Protein 7QWD (pdb70)

Structure (mmCIF, N/CA/C/O backbone):
data_7QWD
#
_entry.id   7QWD
#
_cell.length_a   34.108
_cell.length_b   48.994
_cell.length_c   89.376
_cell.angle_alpha   90.000
_cell.angle_beta   90.000
_cell.angle_gamma   90.000
#
_symmetry.space_group_name_H-M   'P 21 21 21'
#
loop_
_entity.id
_entity.type
_entity.pdbx_description
1 polymer CC-Type2-(Ug)4
2 non-polymer 'PHOSPHATE ION'
3 water water
#
loop_
_atom_site.group_PDB
_atom_site.id
_atom_site.type_symbol
_atom_site.label_atom_id
_atom_site.label_alt_id
_atom_site.label_comp_id
_atom_site.label_asym_id
_atom_site.label_entity_id
_atom_site.label_seq_id
_atom_site.pdbx_PDB_ins_code
_atom_site.Cartn_x
_atom_site.Cartn_y
_atom_site.Cartn_z
_atom_site.occupancy
_atom_site.B_iso_or_equiv
_atom_site.auth_seq_id
_atom_site.auth_comp_id
_atom_site.auth_asym_id
_atom_site.auth_atom_id
_atom_site.pdbx_PDB_model_num
ATOM 1 N N . GLY A 1 2 ? 27.242 -7.082 35.429 1.00 44.93 1 GLY A N 1
ATOM 2 C CA . GLY A 1 2 ? 27.576 -8.378 36.089 1.00 45.48 1 GLY A CA 1
ATOM 3 C C . GLY A 1 2 ? 27.539 -8.280 37.601 1.00 42.59 1 GLY A C 1
ATOM 4 O O . GLY A 1 2 ? 26.483 -7.922 38.145 1.00 41.41 1 GLY A O 1
ATOM 5 N N . GLU A 1 3 ? 28.643 -8.658 38.252 1.00 42.62 2 GLU A N 1
ATOM 6 C CA . GLU A 1 3 ? 28.749 -8.776 39.734 1.00 41.05 2 GLU A CA 1
ATOM 7 C C . GLU A 1 3 ? 28.455 -7.425 40.398 1.00 36.40 2 GLU A C 1
ATOM 8 O O . GLU A 1 3 ? 27.841 -7.388 41.481 1.00 35.58 2 GLU A O 1
ATOM 14 N N . ILE A 1 4 ? 28.929 -6.324 39.825 1.00 36.05 3 ILE A N 1
ATOM 15 C CA . ILE A 1 4 ? 28.766 -4.976 40.451 1.00 33.17 3 ILE A CA 1
ATOM 16 C C . ILE A 1 4 ? 27.288 -4.571 40.325 1.00 30.33 3 ILE A C 1
ATOM 17 O O . ILE A 1 4 ? 26.724 -4.163 41.322 1.00 26.28 3 ILE A O 1
ATOM 22 N N . ALA A 1 5 ? 26.671 -4.762 39.170 1.00 34.89 4 ALA A N 1
ATOM 23 C CA . ALA A 1 5 ? 25.227 -4.502 38.977 1.00 34.09 4 ALA A CA 1
ATOM 24 C C . ALA A 1 5 ? 24.428 -5.300 40.011 1.00 33.23 4 ALA A C 1
ATOM 25 O O . ALA A 1 5 ? 23.489 -4.760 40.579 1.00 32.06 4 ALA A O 1
ATOM 27 N N . GLN A 1 6 ? 24.782 -6.559 40.249 1.00 35.13 5 GLN A N 1
ATOM 28 C CA . GLN A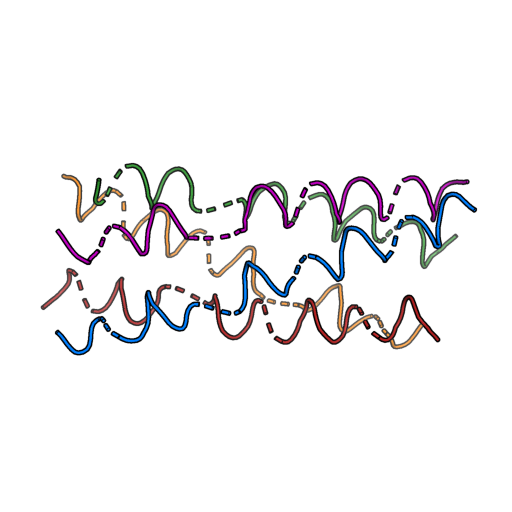 1 6 ? 24.040 -7.417 41.214 1.00 34.45 5 GLN A CA 1
ATOM 29 C C . GLN A 1 6 ? 24.223 -6.852 42.619 1.00 29.52 5 GLN A C 1
ATOM 30 O O . GLN A 1 6 ? 23.242 -6.723 43.348 1.00 27.52 5 GLN A O 1
ATOM 42 N N . LEU A 1 8 ? 24.850 -3.831 43.505 1.00 21.84 7 LEU A N 1
ATOM 43 C CA . LEU A 1 8 ? 24.131 -2.567 43.606 1.00 22.00 7 LEU A CA 1
ATOM 44 C C . LEU A 1 8 ? 22.616 -2.796 43.702 1.00 21.81 7 LEU A C 1
ATOM 45 O O . LEU A 1 8 ? 21.933 -2.026 44.406 1.00 21.58 7 LEU A O 1
ATOM 50 N N . LYS A 1 9 ? 22.090 -3.807 43.030 1.00 24.59 8 LYS A N 1
ATOM 51 C CA . LYS A 1 9 ? 20.647 -4.168 43.147 1.00 25.58 8 LYS A CA 1
ATOM 52 C C . LYS A 1 9 ? 20.352 -4.602 44.572 1.00 24.20 8 LYS A C 1
ATOM 53 O O . LYS A 1 9 ? 19.308 -4.177 45.112 1.00 25.38 8 LYS A O 1
ATOM 59 N N . GLU A 1 10 ? 21.226 -5.394 45.176 1.00 22.86 9 GLU A N 1
ATOM 60 C CA . GLU A 1 10 ? 21.005 -5.841 46.578 1.00 22.98 9 GLU A CA 1
ATOM 61 C C . GLU A 1 10 ? 21.114 -4.656 47.520 1.00 20.45 9 GLU A C 1
ATOM 62 O O . GLU A 1 10 ? 20.388 -4.633 48.521 1.00 21.18 9 GLU A O 1
ATOM 68 N N . ILE A 1 11 ? 22.027 -3.715 47.250 1.00 18.83 10 ILE A N 1
ATOM 69 C CA . ILE A 1 11 ? 22.182 -2.523 48.112 1.00 17.80 10 ILE A CA 1
ATOM 70 C C . ILE A 1 11 ? 20.869 -1.728 48.049 1.00 16.32 10 ILE A C 1
ATOM 71 O O . ILE A 1 11 ? 20.375 -1.281 49.090 1.00 17.55 10 ILE A O 1
ATOM 76 N N . ALA A 1 12 ? 20.353 -1.506 46.847 1.00 17.41 11 ALA A N 1
ATOM 77 C CA . ALA A 1 12 ? 19.089 -0.764 46.674 1.00 19.75 11 ALA A CA 1
ATOM 78 C C . ALA A 1 12 ? 17.962 -1.471 47.451 1.00 19.65 11 ALA A C 1
ATOM 79 O O . ALA A 1 12 ? 17.164 -0.784 48.125 1.00 18.50 11 ALA A O 1
ATOM 81 N N . LYS A 1 13 ? 17.879 -2.791 47.377 1.00 21.46 12 LYS A N 1
ATOM 82 C CA . LYS A 1 13 ? 16.825 -3.556 48.125 1.00 22.04 12 LYS A CA 1
ATOM 83 C C . LYS A 1 13 ? 16.976 -3.295 49.618 1.00 19.43 12 LYS A C 1
ATOM 84 O O . LYS A 1 13 ? 15.992 -3.008 50.294 1.00 18.24 12 LYS A O 1
ATOM 96 N N . LEU A 1 15 ? 18.376 -0.887 51.226 1.00 15.89 14 LEU A N 1
ATOM 97 C CA . LEU A 1 15 ? 18.106 0.478 51.641 1.00 15.22 14 LEU A CA 1
ATOM 98 C C . LEU A 1 15 ? 16.588 0.727 51.651 1.00 16.26 14 LEU A C 1
ATOM 99 O O . LEU A 1 15 ? 16.108 1.487 52.491 1.00 16.61 14 LEU A O 1
ATOM 104 N N . LYS A 1 16 ? 15.836 0.108 50.736 1.00 17.13 15 LYS A N 1
ATOM 105 C CA . LYS A 1 16 ? 14.347 0.228 50.740 1.00 18.20 15 LYS A CA 1
ATOM 106 C C . LYS A 1 16 ? 13.780 -0.360 52.044 1.00 17.84 15 LYS A C 1
ATOM 107 O O . LYS A 1 16 ? 12.901 0.267 52.632 1.00 18.41 15 LYS A O 1
ATOM 113 N N . GLU A 1 17 ? 14.330 -1.486 52.503 1.00 17.40 16 GLU A N 1
ATOM 114 C CA . GLU A 1 17 ? 13.848 -2.120 53.750 1.00 17.69 16 GLU A CA 1
ATOM 115 C C . GLU A 1 17 ? 14.254 -1.250 54.932 1.00 16.27 16 GLU A C 1
ATOM 116 O O . GLU A 1 17 ? 13.478 -1.150 55.887 1.00 16.35 16 GLU A O 1
ATOM 122 N N . ILE A 1 18 ? 15.437 -0.662 54.884 1.00 14.70 17 ILE A N 1
ATOM 123 C CA . ILE A 1 18 ? 15.918 0.253 55.954 1.00 15.15 17 ILE A CA 1
ATOM 124 C C . ILE A 1 18 ? 14.945 1.437 56.073 1.00 14.74 17 ILE A C 1
ATOM 125 O O . ILE A 1 18 ? 14.566 1.801 57.181 1.00 15.30 17 ILE A O 1
ATOM 130 N N . ALA A 1 19 ? 14.597 2.061 54.958 1.00 15.64 18 ALA A N 1
ATOM 131 C CA . ALA A 1 19 ? 13.688 3.221 54.942 1.00 15.55 18 ALA A CA 1
ATOM 132 C C . ALA A 1 19 ? 12.331 2.798 55.561 1.00 15.99 18 ALA A C 1
ATOM 133 O O . ALA A 1 19 ? 11.782 3.552 56.438 1.00 18.55 18 ALA A O 1
ATOM 153 N N . LEU A 1 22 ? 12.656 2.295 59.391 1.00 15.96 21 LEU A N 1
ATOM 154 C CA . LEU A 1 22 ? 12.863 3.552 60.099 1.00 16.40 21 LEU A CA 1
ATOM 155 C C . LEU A 1 22 ? 11.539 4.299 60.266 1.00 16.54 21 LEU A C 1
ATOM 156 O O . LEU A 1 22 ? 11.365 4.935 61.332 1.00 17.34 21 LEU A O 1
ATOM 161 N N . LYS A 1 23 ? 10.664 4.252 59.256 1.00 17.95 22 LYS A N 1
ATOM 162 C CA . LYS A 1 23 ? 9.341 4.904 59.408 1.00 18.27 22 LYS A CA 1
ATOM 163 C C . LYS A 1 23 ? 8.544 4.285 60.570 1.00 17.53 22 LYS A C 1
ATOM 164 O O . LYS A 1 23 ? 7.892 5.009 61.342 1.00 19.32 22 LYS A O 1
ATOM 170 N N . GLU A 1 24 ? 8.619 2.988 60.729 1.00 18.38 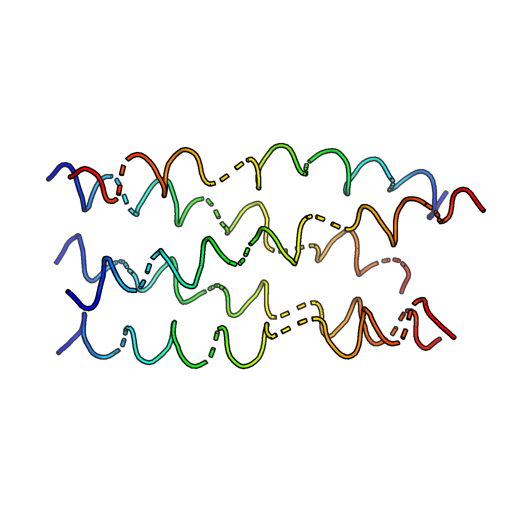23 GLU A N 1
ATOM 171 C CA . GLU A 1 24 ? 7.871 2.274 61.777 1.00 19.66 23 GLU A CA 1
ATOM 172 C C . GLU A 1 24 ? 8.519 2.601 63.119 1.00 19.65 23 GLU A C 1
ATOM 173 O O . GLU A 1 24 ? 7.789 2.741 64.074 1.00 20.88 23 GLU A O 1
ATOM 178 N N . ILE A 1 25 ? 9.846 2.711 63.190 1.00 17.68 24 ILE A N 1
ATOM 179 C CA . ILE A 1 25 ? 10.562 3.117 64.432 1.00 19.82 24 ILE A CA 1
ATOM 180 C C . ILE A 1 25 ? 10.089 4.518 64.814 1.00 19.56 24 ILE A C 1
ATOM 181 O O . ILE A 1 25 ? 9.741 4.740 65.994 1.00 21.01 24 ILE A O 1
ATOM 186 N N . ALA A 1 26 ? 10.057 5.444 63.850 1.00 20.39 25 ALA A N 1
ATOM 187 C CA . ALA A 1 26 ? 9.617 6.834 64.118 1.00 22.29 25 ALA A CA 1
ATOM 188 C C . ALA A 1 26 ? 8.199 6.816 64.711 1.00 22.79 25 ALA A C 1
ATOM 189 O O . ALA A 1 26 ? 7.935 7.512 65.722 1.00 25.90 25 ALA A O 1
ATOM 191 N N . GLN A 1 27 ? 7.310 6.029 64.123 1.00 22.08 26 GLN A N 1
ATOM 192 C CA . GLN A 1 27 ? 5.893 5.983 64.565 1.00 24.18 26 GLN A CA 1
ATOM 193 C C . GLN A 1 27 ? 5.778 5.381 65.954 1.00 24.18 26 GLN A C 1
ATOM 194 O O . GLN A 1 27 ? 5.077 5.952 66.796 1.00 26.94 26 GLN A O 1
ATOM 206 N N . LEU A 1 29 ? 7.861 5.474 68.309 1.00 25.43 28 LEU A N 1
ATOM 207 C CA . LEU A 1 29 ? 8.355 6.385 69.330 1.00 29.30 28 LEU A CA 1
ATOM 208 C C . LEU A 1 29 ? 7.327 7.488 69.611 1.00 31.14 28 LEU A C 1
ATOM 209 O O . LEU A 1 29 ? 7.266 7.927 70.712 1.00 34.84 28 LEU A O 1
ATOM 214 N N . LYS A 1 30 ? 6.499 7.859 68.636 1.00 32.41 29 LYS A N 1
ATOM 215 C CA . LYS A 1 30 ? 5.364 8.815 68.815 1.00 34.85 29 LYS A CA 1
ATOM 216 C C . LYS A 1 30 ? 4.222 8.188 69.623 1.00 39.98 29 LYS A C 1
ATOM 217 O O . LYS A 1 30 ? 3.433 8.962 70.201 1.00 46.55 29 LYS A O 1
ATOM 223 N N . GLY A 1 31 ? 4.126 6.862 69.660 1.00 41.18 30 GLY A N 1
ATOM 224 C CA . GLY A 1 31 ? 3.100 6.099 70.408 1.00 41.86 30 GLY A CA 1
ATOM 225 C C . GLY A 1 31 ? 3.423 4.609 70.414 1.00 40.90 30 GLY A C 1
ATOM 229 N N . GLY B 1 2 ? 18.691 -2.948 83.841 1.00 38.00 1 GLY B N 1
ATOM 230 C CA . GLY B 1 2 ? 19.949 -3.464 83.217 1.00 36.57 1 GLY B CA 1
ATOM 231 C C . GLY B 1 2 ? 19.881 -3.369 81.723 1.00 34.87 1 GLY B C 1
ATOM 232 O O . GLY B 1 2 ? 20.912 -2.954 81.103 1.00 32.66 1 GLY B O 1
ATOM 233 N N . GLU B 1 3 ? 18.696 -3.622 81.156 1.00 33.41 2 GLU B N 1
ATOM 234 C CA . GLU B 1 3 ? 18.442 -3.454 79.691 1.00 32.11 2 GLU B CA 1
ATOM 235 C C . GLU B 1 3 ? 18.700 -2.001 79.272 1.00 29.72 2 GLU B C 1
ATOM 236 O O . GLU B 1 3 ? 19.192 -1.808 78.170 1.00 29.85 2 GLU B O 1
ATOM 239 N N . ILE B 1 4 ? 18.339 -1.014 80.102 1.00 29.08 3 ILE B N 1
ATOM 240 C CA . ILE B 1 4 ? 18.497 0.425 79.741 1.00 28.04 3 ILE B CA 1
ATOM 241 C C . ILE B 1 4 ? 19.994 0.756 79.692 1.00 25.75 3 ILE B C 1
ATOM 242 O O . ILE B 1 4 ? 20.442 1.342 78.683 1.00 25.03 3 ILE B O 1
ATOM 247 N N . ALA B 1 5 ? 20.756 0.332 80.708 1.00 28.02 4 ALA B N 1
ATOM 248 C CA . ALA B 1 5 ? 22.212 0.553 80.762 1.00 27.48 4 ALA B CA 1
ATOM 249 C C . ALA B 1 5 ? 22.821 -0.017 79.484 1.00 26.09 4 ALA B C 1
ATOM 250 O O . ALA B 1 5 ? 23.682 0.686 78.853 1.00 27.82 4 ALA B O 1
ATOM 252 N N . GLN B 1 6 ? 22.414 -1.240 79.112 1.00 28.47 5 GLN B N 1
ATOM 253 C CA . GLN B 1 6 ? 23.023 -1.939 77.952 1.00 27.00 5 GLN B CA 1
ATOM 254 C C . GLN B 1 6 ? 22.690 -1.173 76.688 1.00 25.15 5 GLN B C 1
ATOM 255 O O . GLN B 1 6 ? 23.584 -0.902 75.894 1.00 25.24 5 GLN B O 1
ATOM 267 N N . LEU B 1 8 ? 21.930 1.908 76.258 1.00 21.96 7 LEU B N 1
ATOM 268 C CA . LEU B 1 8 ? 22.554 3.211 76.110 1.00 21.36 7 LEU B CA 1
ATOM 269 C C . LEU B 1 8 ? 24.034 3.086 75.751 1.00 22.03 7 LEU B C 1
ATOM 270 O O . LEU B 1 8 ? 24.552 3.925 74.909 1.00 24.17 7 LEU B O 1
ATOM 275 N N . LYS B 1 9 ? 24.686 2.065 76.304 1.00 24.94 8 LYS B N 1
ATOM 276 C CA . LYS B 1 9 ? 26.109 1.814 76.003 1.00 25.88 8 LYS B CA 1
ATOM 277 C C . LYS B 1 9 ? 26.249 1.489 74.512 1.00 23.35 8 LYS B C 1
ATOM 278 O O . LYS B 1 9 ? 27.187 2.042 73.820 1.00 25.27 8 LYS B O 1
ATOM 284 N N . GLU B 1 10 ? 25.378 0.609 74.013 1.00 21.39 9 GLU B N 1
ATOM 285 C CA . GLU B 1 10 ? 25.493 0.162 72.612 1.00 20.82 9 GLU B CA 1
ATOM 286 C C . GLU B 1 10 ? 25.123 1.325 71.691 1.00 19.59 9 GLU B C 1
ATOM 287 O O . GLU B 1 10 ? 25.706 1.391 70.618 1.00 20.57 9 GLU B O 1
ATOM 293 N N . ILE B 1 11 ? 24.180 2.190 72.071 1.00 19.74 10 ILE B N 1
ATOM 294 C CA . ILE B 1 11 ? 23.805 3.334 71.204 1.00 17.91 10 ILE B CA 1
ATOM 295 C C . ILE B 1 11 ? 25.001 4.264 71.115 1.00 19.77 10 ILE B C 1
ATOM 296 O O . ILE B 1 11 ? 25.270 4.775 69.977 1.00 19.48 10 ILE B O 1
ATOM 301 N N . ALA B 1 12 ? 25.676 4.542 72.234 1.00 22.50 11 ALA B N 1
ATOM 302 C CA . ALA B 1 12 ? 26.880 5.403 72.177 1.00 22.51 11 ALA B CA 1
ATOM 303 C C . ALA B 1 12 ? 27.920 4.808 71.192 1.00 24.12 11 ALA B C 1
ATOM 304 O O . ALA B 1 12 ? 28.492 5.588 70.348 1.00 24.30 11 ALA B O 1
ATOM 306 N N . LYS B 1 13 ? 28.150 3.497 71.250 1.00 22.00 12 LYS B N 1
ATOM 307 C CA . LYS B 1 13 ? 29.133 2.844 70.353 1.00 22.71 12 LYS B CA 1
ATOM 308 C C . LYS B 1 13 ? 28.683 3.047 68.899 1.00 21.21 12 LYS B C 1
ATOM 309 O O . LYS B 1 13 ? 29.485 3.389 68.037 1.00 22.09 12 LYS B O 1
ATOM 319 N N . LEU B 1 15 ? 26.790 5.193 67.500 1.00 18.13 14 LEU B N 1
ATOM 320 C CA . LEU B 1 15 ? 26.882 6.539 66.952 1.00 19.08 14 LEU B CA 1
ATOM 321 C C . LEU B 1 15 ? 28.306 6.879 66.506 1.00 18.99 14 LEU B C 1
ATOM 322 O O . LEU B 1 15 ? 28.469 7.562 65.462 1.00 19.99 14 LEU B O 1
ATOM 327 N N . LYS B 1 16 ? 29.292 6.376 67.244 1.00 19.34 15 LYS B N 1
ATOM 328 C CA . LYS B 1 16 ? 30.714 6.643 66.900 1.00 21.31 15 LYS B CA 1
ATOM 329 C C . LYS B 1 16 ? 31.040 5.954 65.577 1.00 19.87 15 LYS B C 1
ATOM 330 O O . LYS B 1 16 ? 31.714 6.582 64.732 1.00 19.93 15 LYS B O 1
ATOM 336 N N . GLU B 1 17 ? 30.539 4.742 65.377 1.00 18.93 16 GLU B N 1
ATOM 337 C CA A GLU B 1 17 ? 30.804 3.987 64.134 0.50 18.98 16 GLU B CA 1
ATOM 338 C CA B GLU B 1 17 ? 30.806 3.985 64.134 0.50 18.75 16 GLU B CA 1
ATOM 339 C C . GLU B 1 17 ? 30.067 4.655 62.978 1.00 18.14 16 GLU B C 1
ATOM 340 O O . GLU B 1 17 ? 30.619 4.682 61.876 1.00 16.62 16 GLU B O 1
ATOM 351 N N . ILE B 1 18 ? 28.859 5.157 63.231 1.00 16.75 17 ILE B N 1
ATOM 352 C CA . ILE B 1 18 ? 28.105 5.858 62.171 1.00 15.71 17 ILE B CA 1
ATOM 353 C C . ILE B 1 18 ? 28.860 7.111 61.736 1.00 15.95 17 ILE B C 1
ATOM 354 O O . ILE B 1 18 ? 28.945 7.372 60.510 1.00 17.76 17 ILE B O 1
ATOM 359 N N . ALA B 1 19 ? 29.333 7.908 62.670 1.00 17.58 18 ALA B N 1
ATOM 360 C CA . ALA B 1 19 ? 30.116 9.126 62.356 1.00 18.89 18 ALA B CA 1
ATOM 361 C C . ALA B 1 19 ? 31.341 8.712 61.511 1.00 19.63 18 ALA B C 1
ATOM 362 O O . ALA B 1 19 ? 31.620 9.394 60.484 1.00 20.79 18 ALA B O 1
ATOM 382 N N . LEU B 1 22 ? 30.301 7.748 57.905 1.00 17.51 21 LEU B N 1
ATOM 383 C CA . LEU B 1 22 ? 29.920 8.913 57.122 1.00 17.74 21 LEU B CA 1
ATOM 384 C C . LEU B 1 22 ? 31.157 9.685 56.645 1.00 18.99 21 LEU B C 1
ATOM 385 O O . LEU B 1 22 ? 31.138 10.187 55.513 1.00 20.77 21 LEU B O 1
ATOM 390 N N . LYS B 1 23 ? 32.176 9.804 57.496 1.00 18.98 22 LYS B N 1
ATOM 391 C CA . LYS B 1 23 ? 33.432 10.469 57.089 1.00 19.89 22 LYS B CA 1
ATOM 392 C C . LYS B 1 23 ? 34.069 9.722 55.918 1.00 19.86 22 LYS B C 1
ATOM 393 O O . LYS B 1 23 ? 34.596 10.369 54.975 1.00 20.86 22 LYS B O 1
ATOM 399 N N . GLU B 1 24 ? 34.072 8.391 55.978 1.00 19.58 23 GLU B N 1
ATOM 400 C CA . GLU B 1 24 ? 34.729 7.597 54.918 1.00 19.85 23 GLU B CA 1
ATOM 401 C C . GLU B 1 24 ? 33.899 7.747 53.640 1.00 19.41 23 GLU B C 1
ATOM 402 O O . GLU B 1 24 ? 34.503 7.809 52.582 1.00 20.52 23 GLU B O 1
ATOM 408 N N . ILE B 1 25 ? 32.577 7.781 53.745 1.00 19.26 24 ILE B N 1
ATOM 409 C CA . ILE B 1 25 ? 31.698 7.968 52.561 1.00 18.93 24 ILE B CA 1
ATOM 410 C C . ILE B 1 25 ? 31.963 9.348 51.982 1.00 19.94 24 ILE B C 1
ATOM 411 O O . ILE B 1 25 ? 32.090 9.453 50.756 1.00 20.48 24 ILE B O 1
ATOM 416 N N . ALA B 1 26 ? 32.059 10.381 52.798 1.00 20.52 25 ALA B N 1
ATOM 417 C CA . ALA B 1 26 ? 32.335 11.750 52.302 1.00 22.66 25 ALA B CA 1
ATOM 418 C C . ALA B 1 26 ? 33.648 11.738 51.497 1.00 23.34 25 ALA B C 1
ATOM 419 O O . ALA B 1 26 ? 33.694 12.324 50.364 1.00 24.65 25 ALA B O 1
ATOM 421 N N . GLN B 1 27 ? 34.676 11.072 52.022 1.00 23.81 26 GLN B N 1
ATOM 422 C CA . GLN B 1 27 ? 35.994 11.049 51.359 1.00 24.79 26 GLN B CA 1
ATOM 423 C C . GLN B 1 27 ? 35.923 10.263 50.044 1.00 23.56 26 GLN B C 1
ATOM 424 O O . GLN B 1 27 ? 36.391 10.735 49.012 1.00 27.00 26 GLN B O 1
ATOM 436 N N . LEU B 1 29 ? 33.418 9.870 48.127 1.00 22.42 28 LEU B N 1
ATOM 437 C CA . LEU B 1 29 ? 32.714 10.617 47.090 1.00 24.50 28 LEU B CA 1
ATOM 438 C C . LEU B 1 29 ? 33.573 11.710 46.475 1.00 26.36 28 LEU B C 1
ATOM 439 O O . LEU B 1 29 ? 33.302 11.983 45.357 1.00 29.05 28 LEU B O 1
ATOM 444 N N . LYS B 1 30 ? 34.610 12.222 47.133 1.00 27.23 29 LYS B N 1
ATOM 445 C CA . LYS B 1 30 ? 35.601 13.152 46.512 1.00 30.11 29 LYS B CA 1
ATOM 446 C C . LYS B 1 30 ? 36.469 12.446 45.457 1.00 30.72 29 LYS B C 1
ATOM 447 O O . LYS B 1 30 ? 37.013 13.167 44.572 1.00 30.83 29 LYS B O 1
ATOM 453 N N . GLY B 1 31 ? 36.638 11.118 45.570 1.00 29.64 30 GLY B N 1
ATOM 454 C CA . GLY B 1 31 ? 37.520 10.282 44.738 1.00 30.74 30 GLY B CA 1
ATOM 455 C C . GLY B 1 31 ? 36.845 9.913 43.427 1.00 32.95 30 GLY B C 1
ATOM 459 N N . GLY C 1 2 ? 41.845 -0.003 43.511 1.00 40.63 1 GLY C N 1
ATOM 460 C CA . GLY C 1 2 ? 42.666 1.060 44.119 1.00 38.24 1 GLY C CA 1
ATOM 461 C C . GLY C 1 2 ? 42.020 1.715 45.325 1.00 34.28 1 GLY C C 1
ATOM 462 O O . GLY C 1 2 ? 41.522 1.021 46.215 1.00 35.05 1 GLY C O 1
ATOM 463 N N . GLU C 1 3 ? 42.092 3.044 45.361 1.00 34.89 2 GLU C N 1
ATOM 464 C CA . GLU C 1 3 ? 41.604 3.904 46.464 1.00 34.48 2 GLU C CA 1
ATOM 465 C C . GLU C 1 3 ? 40.113 3.653 46.722 1.00 30.33 2 GLU C C 1
ATOM 466 O O . GLU C 1 3 ? 39.705 3.670 47.916 1.00 30.00 2 GLU C O 1
ATOM 472 N N . ILE C 1 4 ? 39.306 3.465 45.674 1.00 28.50 3 ILE C N 1
ATOM 473 C CA . ILE C 1 4 ? 37.834 3.317 45.857 1.00 28.37 3 ILE C CA 1
ATOM 474 C C . ILE C 1 4 ? 37.579 1.944 46.498 1.00 25.05 3 ILE C C 1
ATOM 475 O O . ILE C 1 4 ? 36.848 1.885 47.480 1.00 22.63 3 ILE C O 1
ATOM 480 N N . ALA C 1 5 ? 38.226 0.886 46.010 1.00 25.63 4 ALA C N 1
ATOM 481 C CA . ALA C 1 5 ? 38.134 -0.462 46.609 1.00 26.05 4 ALA C CA 1
ATOM 482 C C . ALA C 1 5 ? 38.488 -0.372 48.096 1.00 24.94 4 ALA C C 1
ATOM 483 O O . ALA C 1 5 ? 37.778 -0.973 48.900 1.00 25.25 4 ALA C O 1
ATOM 485 N N . GLN C 1 6 ? 39.554 0.346 48.452 1.00 24.90 5 GLN C N 1
ATOM 486 C CA . GLN C 1 6 ? 39.999 0.409 49.862 1.00 24.84 5 GLN C CA 1
ATOM 487 C C . GLN C 1 6 ? 38.943 1.131 50.699 1.00 23.23 5 GLN C C 1
ATOM 488 O O . GLN C 1 6 ? 38.570 0.642 51.781 1.00 23.64 5 GLN C O 1
ATOM 500 N N . LEU C 1 8 ? 35.781 1.419 50.143 1.00 19.51 7 LEU C N 1
ATOM 501 C CA . LEU C 1 8 ? 34.580 0.614 50.233 1.00 19.28 7 LEU C CA 1
ATOM 502 C C . LEU C 1 8 ? 34.804 -0.561 51.179 1.00 18.63 7 LEU C C 1
ATOM 503 O O . LEU C 1 8 ? 33.838 -0.962 51.827 1.00 18.48 7 LEU C O 1
ATOM 508 N N . LYS C 1 9 ? 36.002 -1.112 51.268 1.00 19.30 8 LYS C N 1
ATOM 509 C CA . LYS C 1 9 ? 36.290 -2.187 52.251 1.00 21.26 8 LYS C CA 1
ATOM 510 C C . LYS C 1 9 ? 36.141 -1.623 53.657 1.00 19.15 8 LYS C C 1
ATOM 511 O O . LYS C 1 9 ? 35.575 -2.319 54.510 1.00 22.04 8 LYS C O 1
ATOM 517 N N . GLU C 1 10 ? 36.620 -0.427 53.911 1.00 18.87 9 GLU C N 1
ATOM 518 C CA . GLU C 1 10 ? 36.490 0.166 55.278 1.00 18.94 9 GLU C CA 1
ATOM 519 C C . GLU C 1 10 ? 35.023 0.461 55.561 1.00 17.83 9 GLU C C 1
ATOM 520 O O . GLU C 1 10 ? 34.579 0.295 56.730 1.00 19.23 9 GLU C O 1
ATOM 526 N N . ILE C 1 11 ? 34.284 0.905 54.551 1.00 16.96 10 ILE C N 1
ATOM 527 C CA . ILE C 1 11 ? 32.831 1.182 54.726 1.00 17.49 10 ILE C CA 1
ATOM 528 C C . ILE C 1 11 ? 32.114 -0.127 55.046 1.00 17.80 10 ILE C C 1
ATOM 529 O O . ILE C 1 11 ? 31.288 -0.144 55.960 1.00 18.91 10 ILE C O 1
ATOM 534 N N . ALA C 1 12 ? 32.431 -1.199 54.348 1.00 17.71 11 ALA C N 1
ATOM 535 C CA . ALA C 1 12 ? 31.847 -2.534 54.619 1.00 17.61 11 ALA C CA 1
ATOM 536 C C . ALA C 1 12 ? 32.142 -2.944 56.057 1.00 17.69 11 ALA C C 1
ATOM 537 O O . ALA C 1 12 ? 31.232 -3.420 56.729 1.00 18.73 11 ALA C O 1
ATOM 539 N N . LYS C 1 13 ? 33.368 -2.757 56.527 1.00 18.17 12 LYS C N 1
ATOM 540 C CA . LYS C 1 13 ? 33.730 -3.139 57.919 1.00 18.98 12 LYS C CA 1
ATOM 541 C C . LYS C 1 13 ? 32.885 -2.323 58.888 1.00 18.32 12 LYS C C 1
ATOM 542 O O . LYS C 1 13 ? 32.331 -2.894 59.824 1.00 18.99 12 LYS C O 1
ATOM 554 N N . LEU C 1 15 ? 30.033 -0.854 58.507 1.00 16.66 14 LEU C N 1
ATOM 555 C CA . LEU C 1 15 ? 28.614 -1.200 58.469 1.00 15.97 14 LEU C CA 1
ATOM 556 C C . LEU C 1 15 ? 28.394 -2.546 59.149 1.00 15.38 14 LEU C C 1
ATOM 557 O O . LEU C 1 15 ? 27.327 -2.741 59.729 1.00 15.11 14 LEU C O 1
ATOM 562 N N . LYS C 1 16 ? 29.328 -3.495 59.036 1.00 16.99 15 LYS C N 1
ATOM 563 C CA . LYS C 1 16 ? 29.219 -4.788 59.747 1.00 17.51 15 LYS C CA 1
ATOM 564 C C . LYS C 1 16 ? 29.184 -4.561 61.253 1.00 17.00 15 LYS C C 1
ATOM 565 O O . LYS C 1 16 ? 28.392 -5.234 61.941 1.00 18.80 15 LYS C O 1
ATOM 571 N N . GLU C 1 17 ? 30.000 -3.655 61.761 1.00 18.43 16 GLU C N 1
ATOM 572 C CA . GLU C 1 17 ? 30.041 -3.364 63.222 1.00 19.28 16 GLU C CA 1
ATOM 573 C C . GLU C 1 17 ? 28.735 -2.670 63.603 1.00 16.75 16 GLU C C 1
ATOM 574 O O . GLU C 1 17 ? 28.201 -2.936 64.687 1.00 16.88 16 GLU C O 1
ATOM 580 N N . ILE C 1 18 ? 28.226 -1.801 62.743 1.00 15.16 17 ILE C N 1
ATOM 581 C CA . ILE C 1 18 ? 26.926 -1.119 63.005 1.00 15.58 17 ILE C CA 1
ATOM 582 C C . ILE C 1 18 ? 25.814 -2.167 63.051 1.00 14.93 17 ILE C C 1
ATOM 583 O O . ILE C 1 18 ? 24.947 -2.083 63.895 1.00 16.23 17 ILE C O 1
ATOM 588 N N . ALA C 1 19 ? 25.773 -3.117 62.119 1.00 15.41 18 ALA C N 1
ATOM 589 C CA . ALA C 1 19 ? 24.766 -4.206 62.128 1.00 16.07 18 ALA C CA 1
ATOM 590 C C . ALA C 1 19 ? 24.863 -4.971 63.445 1.00 15.10 18 ALA C C 1
ATOM 591 O O . ALA C 1 19 ? 23.799 -5.231 64.031 1.00 16.51 18 ALA C O 1
ATOM 611 N N . LEU C 1 22 ? 23.435 -2.856 66.325 1.00 14.67 21 LEU C N 1
ATOM 612 C CA . LEU C 1 22 ? 21.982 -2.726 66.230 1.00 15.23 21 LEU C CA 1
ATOM 613 C C . LEU C 1 22 ? 21.307 -4.023 66.699 1.00 15.98 21 LEU C C 1
ATOM 614 O O . LEU C 1 22 ? 20.249 -3.946 67.282 1.00 15.33 21 LEU C O 1
ATOM 619 N N . LYS C 1 23 ? 21.888 -5.189 66.410 1.00 16.88 22 LYS C N 1
ATOM 620 C CA . LYS C 1 23 ? 21.323 -6.463 66.904 1.00 17.63 22 LYS C CA 1
ATO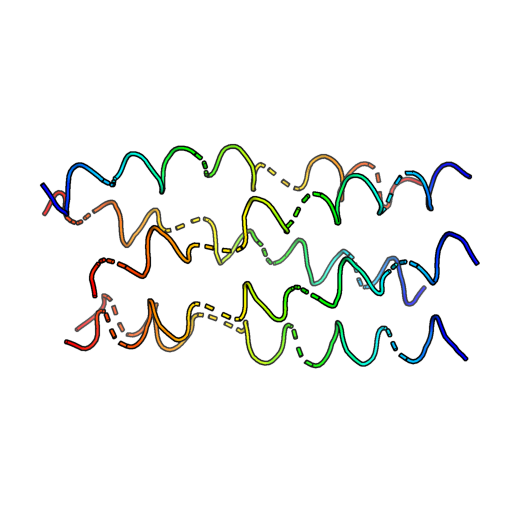M 621 C C . LYS C 1 23 ? 21.389 -6.509 68.433 1.00 19.05 22 LYS C C 1
ATOM 622 O O . LYS C 1 23 ? 20.448 -7.030 69.054 1.00 18.18 22 LYS C O 1
ATOM 628 N N . GLU C 1 24 ? 22.461 -5.999 69.041 1.00 17.17 23 GLU C N 1
ATOM 629 C CA . GLU C 1 24 ? 22.541 -5.975 70.519 1.00 18.15 23 GLU C CA 1
ATOM 630 C C . GLU C 1 24 ? 21.483 -5.011 71.069 1.00 17.44 23 GLU C C 1
ATOM 631 O O . GLU C 1 24 ? 20.889 -5.279 72.095 1.00 18.39 23 GLU C O 1
ATOM 637 N N . ILE C 1 25 ? 21.262 -3.898 70.403 1.00 16.07 24 ILE C N 1
ATOM 638 C CA . ILE C 1 25 ? 20.223 -2.897 70.807 1.00 16.19 24 ILE C CA 1
ATOM 639 C C . ILE C 1 25 ? 18.861 -3.591 70.700 1.00 17.23 24 ILE C C 1
ATOM 640 O O . ILE C 1 25 ? 18.075 -3.495 71.634 1.00 17.99 24 ILE C O 1
ATOM 645 N N . ALA C 1 26 ? 18.593 -4.301 69.605 1.00 18.50 25 ALA C N 1
ATOM 646 C CA . ALA C 1 26 ? 17.313 -5.011 69.414 1.00 19.02 25 ALA C CA 1
ATOM 647 C C . ALA C 1 26 ? 17.092 -5.978 70.587 1.00 20.12 25 ALA C C 1
ATOM 648 O O . ALA C 1 26 ? 15.975 -6.058 71.103 1.00 23.03 25 ALA C O 1
ATOM 650 N N . GLN C 1 27 ? 18.114 -6.734 70.947 1.00 21.37 26 GLN C N 1
ATOM 651 C CA . GLN C 1 27 ? 18.008 -7.728 72.053 1.00 22.31 26 GLN C CA 1
ATOM 652 C C . GLN C 1 27 ? 17.743 -7.073 73.384 1.00 22.13 26 GLN C C 1
ATOM 653 O O . GLN C 1 27 ? 16.820 -7.513 74.069 1.00 23.58 26 GLN C O 1
ATOM 665 N N . LEU C 1 29 ? 16.247 -4.350 73.956 1.00 22.38 28 LEU C N 1
ATOM 666 C CA . LEU C 1 29 ? 14.911 -3.792 73.982 1.00 25.49 28 LEU C CA 1
ATOM 667 C C . LEU C 1 29 ? 13.854 -4.901 73.934 1.00 28.24 28 LEU C C 1
ATOM 668 O O . LEU C 1 29 ? 12.717 -4.501 73.929 1.00 32.88 28 LEU C O 1
ATOM 673 N N . LYS C 1 30 ? 14.198 -6.140 73.601 1.00 28.83 29 LYS C N 1
ATOM 674 C CA . LYS C 1 30 ? 13.300 -7.162 72.987 1.00 31.79 29 LYS C CA 1
ATOM 675 C C . LYS C 1 30 ? 12.279 -7.697 73.970 1.00 34.43 29 LYS C C 1
ATOM 676 O O . LYS C 1 30 ? 11.205 -8.183 73.479 1.00 38.14 29 LYS C O 1
ATOM 678 N N . GLY C 1 31 ? 12.563 -7.617 75.269 1.00 36.18 30 GLY C N 1
ATOM 679 N N . GLY D 1 2 ? 28.408 8.338 39.236 1.00 31.36 1 GLY D N 1
ATOM 680 C CA . GLY D 1 2 ? 27.804 7.086 38.700 1.00 28.84 1 GLY D CA 1
ATOM 681 C C . GLY D 1 2 ? 27.108 6.300 39.805 1.00 24.22 1 GLY D C 1
ATOM 682 O O . GLY D 1 2 ? 26.748 6.883 40.850 1.00 25.04 1 GLY D O 1
ATOM 683 N N . GLU D 1 3 ? 26.794 5.057 39.534 1.00 24.38 2 GLU D N 1
ATOM 684 C CA . GLU D 1 3 ? 25.941 4.188 40.391 1.00 23.11 2 GLU D CA 1
ATOM 685 C C . GLU D 1 3 ? 26.604 3.974 41.752 1.00 21.10 2 GLU D C 1
ATOM 686 O O . GLU D 1 3 ? 25.866 3.831 42.734 1.00 18.19 2 GLU D O 1
ATOM 689 N N . ILE D 1 4 ? 27.941 3.905 41.846 1.00 21.07 3 ILE D N 1
ATOM 690 C CA . ILE D 1 4 ? 28.594 3.692 43.175 1.00 20.80 3 ILE D CA 1
ATOM 691 C C . ILE D 1 4 ? 28.438 4.967 44.002 1.00 19.72 3 ILE D C 1
ATOM 692 O O . ILE D 1 4 ? 28.037 4.876 45.179 1.00 19.67 3 ILE D O 1
ATOM 697 N N . ALA D 1 5 ? 28.692 6.133 43.415 1.00 20.99 4 ALA D N 1
ATOM 698 C CA . ALA D 1 5 ? 28.492 7.418 44.106 1.00 20.03 4 ALA D CA 1
ATOM 699 C C . ALA D 1 5 ? 27.034 7.470 44.605 1.00 19.52 4 ALA D C 1
ATOM 700 O O . ALA D 1 5 ? 26.785 7.927 45.706 1.00 18.50 4 ALA D O 1
ATOM 702 N N . GLN D 1 6 ? 26.071 7.079 43.777 1.00 17.96 5 GLN D N 1
ATOM 703 C CA . GLN D 1 6 ? 24.631 7.128 44.172 1.00 19.01 5 GLN D CA 1
ATOM 704 C C . GLN D 1 6 ? 24.367 6.189 45.339 1.00 18.59 5 GLN D C 1
ATOM 705 O O . GLN D 1 6 ? 23.747 6.611 46.294 1.00 18.44 5 GLN D O 1
ATOM 717 N N . LEU D 1 8 ? 26.442 5.224 47.598 1.00 15.25 7 LEU D N 1
ATOM 718 C CA . LEU D 1 8 ? 27.085 5.755 48.787 1.00 16.14 7 LEU D CA 1
ATOM 719 C C . LEU D 1 8 ? 26.287 6.936 49.350 1.00 16.17 7 LEU D C 1
ATOM 720 O O . LEU D 1 8 ? 26.222 7.092 50.599 1.00 16.75 7 LEU D O 1
ATOM 725 N N . LYS D 1 9 ? 25.715 7.763 48.493 1.00 16.73 8 LYS D N 1
ATOM 726 C CA . LYS D 1 9 ? 24.900 8.913 48.940 1.00 16.80 8 LYS D CA 1
ATOM 727 C C . LYS D 1 9 ? 23.674 8.388 49.671 1.00 16.51 8 LYS D C 1
ATOM 728 O O . LYS D 1 9 ? 23.313 8.966 50.726 1.00 17.56 8 LYS D O 1
ATOM 734 N N . GLU D 1 10 ? 23.036 7.347 49.142 1.00 16.52 9 GLU D N 1
ATOM 735 C CA . GLU D 1 10 ? 21.824 6.802 49.808 1.00 16.15 9 GLU D CA 1
ATOM 736 C C . GLU D 1 10 ? 22.223 6.134 51.128 1.00 15.05 9 GLU D C 1
ATOM 737 O O . GLU D 1 10 ? 21.442 6.166 52.086 1.00 16.71 9 GLU D O 1
ATOM 743 N N . ILE D 1 11 ? 23.378 5.499 51.182 1.00 14.08 10 ILE D N 1
ATOM 744 C CA . ILE D 1 11 ? 23.858 4.853 52.439 1.00 14.47 10 ILE D CA 1
ATOM 745 C C . ILE D 1 11 ? 24.094 5.964 53.461 1.00 14.98 10 ILE D C 1
ATOM 746 O O . ILE D 1 11 ? 23.734 5.783 54.641 1.00 16.48 10 ILE D O 1
ATOM 751 N N . ALA D 1 12 ? 24.731 7.054 53.086 1.00 15.28 11 ALA D N 1
ATOM 752 C CA . ALA D 1 12 ? 24.945 8.189 54.011 1.00 14.88 11 ALA D CA 1
ATOM 753 C C . ALA D 1 12 ? 23.594 8.692 54.533 1.00 16.11 11 ALA D C 1
ATOM 754 O O . ALA D 1 12 ? 23.472 8.957 55.741 1.00 17.42 11 ALA D O 1
ATOM 756 N N . LYS D 1 13 ? 22.603 8.837 53.674 1.00 16.66 12 LYS D N 1
ATOM 757 C CA . LYS D 1 13 ? 21.254 9.288 54.110 1.00 17.53 12 LYS D CA 1
ATOM 758 C C . LYS D 1 13 ? 20.727 8.311 55.173 1.00 16.60 12 LYS D C 1
ATOM 759 O O . LYS D 1 13 ? 20.262 8.752 56.225 1.00 16.46 12 LYS D O 1
ATOM 771 N N . LEU D 1 15 ? 22.230 6.188 57.112 1.00 14.00 14 LEU D N 1
ATOM 772 C CA . LEU D 1 15 ? 22.979 6.195 58.352 1.00 15.52 14 LEU D CA 1
ATOM 773 C C . LEU D 1 15 ? 22.630 7.435 59.192 1.00 15.85 14 LEU D C 1
ATOM 774 O O . LEU D 1 15 ? 22.594 7.326 60.417 1.00 15.58 14 LEU D O 1
ATOM 779 N N . LYS D 1 16 ? 22.384 8.573 58.568 1.00 16.90 15 LYS D N 1
ATOM 780 C CA . LYS D 1 16 ? 21.979 9.800 59.301 1.00 17.57 15 LYS D CA 1
ATOM 781 C C . LYS D 1 16 ? 20.630 9.572 59.981 1.00 17.55 15 LYS D C 1
ATOM 782 O O . LYS D 1 16 ? 20.463 9.987 61.147 1.00 19.15 15 LYS D O 1
ATOM 788 N N . GLU D 1 17 ? 19.704 8.923 59.291 1.00 15.94 16 GLU D N 1
ATOM 789 C CA . GLU D 1 17 ? 18.365 8.655 59.879 1.00 16.50 16 GLU D CA 1
ATOM 790 C C . GLU D 1 17 ? 18.520 7.610 60.984 1.00 15.46 16 GLU D C 1
ATOM 791 O O . GLU D 1 17 ? 17.813 7.715 61.977 1.00 17.00 16 GLU D O 1
ATOM 797 N N . ILE D 1 18 ? 19.415 6.629 60.822 1.00 15.24 17 ILE D N 1
ATOM 798 C CA . ILE D 1 18 ? 19.636 5.603 61.874 1.00 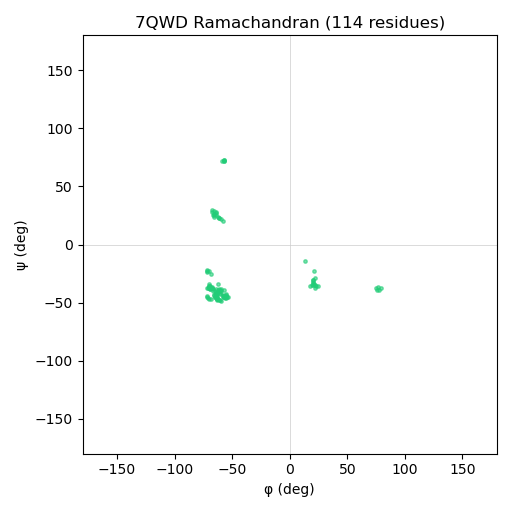16.15 17 ILE D CA 1
ATOM 799 C C . ILE D 1 18 ? 20.195 6.300 63.110 1.00 16.48 17 ILE D C 1
ATOM 800 O O . ILE D 1 18 ? 19.750 5.966 64.216 1.00 17.67 17 ILE D O 1
ATOM 805 N N . ALA D 1 19 ? 21.182 7.191 62.955 1.00 14.86 18 ALA D N 1
ATOM 806 C CA . ALA D 1 19 ? 21.764 7.924 64.094 1.00 16.76 18 ALA D CA 1
ATOM 807 C C . ALA D 1 19 ? 20.637 8.676 64.812 1.00 17.12 18 ALA D C 1
ATOM 808 O O . ALA D 1 19 ? 20.599 8.586 66.057 1.00 19.14 18 ALA D O 1
ATOM 828 N N . LEU D 1 22 ? 18.302 6.319 66.771 1.00 17.50 21 LEU D N 1
ATOM 829 C CA . LEU D 1 22 ? 18.921 5.778 67.975 1.00 18.23 21 LEU D CA 1
ATOM 830 C C . LEU D 1 22 ? 18.966 6.843 69.081 1.00 18.77 21 LEU D C 1
ATOM 831 O O . LEU D 1 22 ? 18.807 6.514 70.237 1.00 20.05 21 LEU D O 1
ATOM 836 N N . LYS D 1 23 ? 19.242 8.091 68.747 1.00 19.97 22 LYS D N 1
ATOM 837 C CA . LYS D 1 23 ? 19.232 9.189 69.748 1.00 20.37 22 LYS D CA 1
ATOM 838 C C . LYS D 1 23 ? 17.822 9.326 70.330 1.00 21.11 22 LYS D C 1
ATOM 839 O O . LYS D 1 23 ? 17.714 9.615 71.542 1.00 22.05 22 LYS D O 1
ATOM 845 N N . GLU D 1 24 ? 16.763 9.181 69.530 1.00 21.23 23 GLU D N 1
ATOM 846 C CA . GLU D 1 24 ? 15.384 9.305 70.074 1.00 22.39 23 GLU D CA 1
ATOM 847 C C . GLU D 1 24 ? 15.103 8.097 70.966 1.00 21.17 23 GLU D C 1
ATOM 848 O O . GLU D 1 24 ? 14.451 8.280 71.989 1.00 22.88 23 GLU D O 1
ATOM 854 N N . ILE D 1 25 ? 15.615 6.917 70.617 1.00 20.50 24 ILE D N 1
AT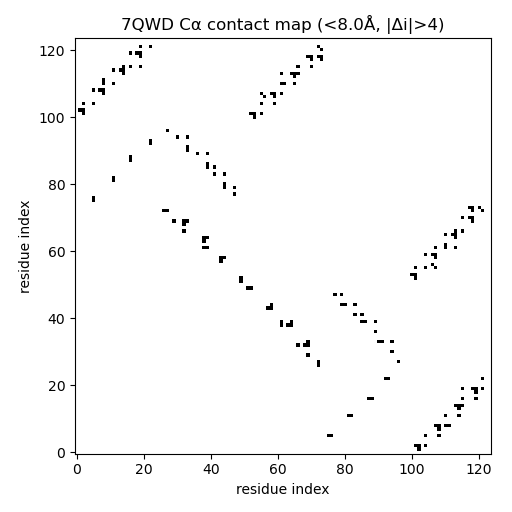OM 855 C CA . ILE D 1 25 ? 15.432 5.715 71.467 1.00 21.14 24 ILE D CA 1
ATOM 856 C C . ILE D 1 25 ? 16.190 5.957 72.773 1.00 21.39 24 ILE D C 1
ATOM 857 O O . ILE D 1 25 ? 15.639 5.706 73.840 1.00 23.19 2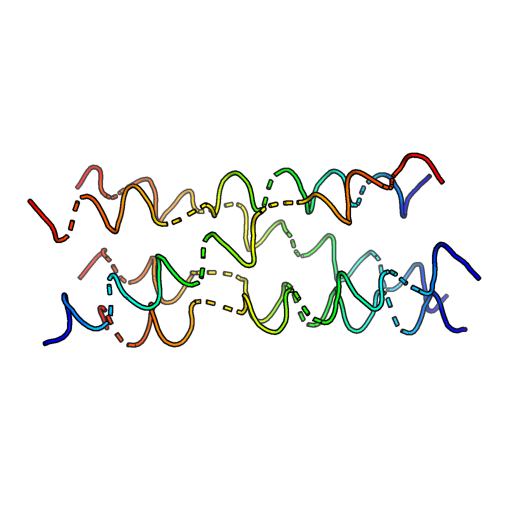4 ILE D O 1
ATOM 862 N N . ALA D 1 26 ? 17.410 6.485 72.723 1.00 21.68 25 ALA D N 1
ATOM 863 C CA . ALA D 1 26 ? 18.167 6.794 73.964 1.00 23.48 25 ALA D CA 1
ATOM 864 C C . ALA D 1 26 ? 17.369 7.740 74.852 1.00 25.27 25 ALA D C 1
ATOM 865 O O . ALA D 1 26 ? 17.295 7.533 76.084 1.00 27.11 25 ALA D O 1
ATOM 867 N N . GLN D 1 27 ? 16.782 8.776 74.277 1.00 25.05 26 GLN D N 1
ATOM 868 C CA . GLN D 1 27 ? 16.018 9.806 75.052 1.00 27.47 26 GLN D CA 1
ATOM 869 C C . GLN D 1 27 ? 14.775 9.161 75.657 1.00 27.61 26 GLN D C 1
ATOM 870 O O . GLN D 1 27 ? 14.538 9.357 76.844 1.00 28.99 26 GLN D O 1
ATOM 882 N N . LEU D 1 29 ? 14.353 6.102 76.537 1.00 28.98 28 LEU D N 1
ATOM 883 C CA . LEU D 1 29 ? 14.736 5.205 77.626 1.00 31.82 28 LEU D CA 1
ATOM 884 C C . LEU D 1 29 ? 15.142 6.022 78.863 1.00 34.64 28 LEU D C 1
ATOM 885 O O . LEU D 1 29 ? 14.875 5.583 79.955 1.00 37.06 28 LEU D O 1
ATOM 890 N N . LYS D 1 30 ? 15.695 7.226 78.686 1.00 35.83 29 LYS D N 1
ATOM 891 C CA . LYS D 1 30 ? 16.011 8.163 79.805 1.00 38.79 29 LYS D CA 1
ATOM 892 C C . LYS D 1 30 ? 14.743 8.782 80.402 1.00 39.15 29 LYS D C 1
ATOM 893 O O . LYS D 1 30 ? 14.821 9.261 81.511 1.00 44.58 29 LYS D O 1
ATOM 899 N N . GLY D 1 31 ? 13.639 8.806 79.656 1.00 41.07 30 GLY D N 1
ATOM 900 C CA . GLY D 1 31 ? 12.337 9.397 80.031 1.00 44.06 30 GLY D CA 1
ATOM 901 C C . GLY D 1 31 ? 11.552 8.487 80.967 1.00 47.77 30 GLY D C 1
ATOM 902 O O . GLY D 1 31 ? 11.879 7.304 81.115 1.00 51.91 30 GLY D O 1
ATOM 903 N N . GLY E 1 2 ? 35.932 -7.049 40.256 1.00 41.80 1 GLY E N 1
ATOM 904 C CA . GLY E 1 2 ? 36.940 -7.744 41.108 1.00 40.58 1 GLY E CA 1
ATOM 905 C C . GLY E 1 2 ? 36.850 -7.276 42.538 1.00 36.29 1 GLY E C 1
ATOM 906 O O . GLY E 1 2 ? 35.819 -7.594 43.179 1.00 35.91 1 GLY E O 1
ATOM 907 N N . GLU E 1 3 ? 37.848 -6.520 43.012 1.00 35.95 2 GLU E N 1
ATOM 908 C CA . GLU E 1 3 ? 37.906 -5.939 44.380 1.00 35.22 2 GLU E CA 1
ATOM 909 C C . GLU E 1 3 ? 36.650 -5.097 44.662 1.00 32.16 2 GLU E C 1
ATOM 910 O O . GLU E 1 3 ? 36.126 -5.128 45.790 1.00 29.15 2 GLU E O 1
ATOM 916 N N . ILE E 1 4 ? 36.207 -4.302 43.692 1.00 31.35 3 ILE E N 1
ATOM 917 C CA . ILE E 1 4 ? 35.064 -3.365 43.885 1.00 30.02 3 ILE E CA 1
ATOM 918 C C . ILE E 1 4 ? 33.784 -4.194 44.021 1.00 27.88 3 ILE E C 1
ATOM 919 O O . ILE E 1 4 ? 33.044 -3.948 44.978 1.00 25.83 3 ILE E O 1
ATOM 924 N N . ALA E 1 5 ?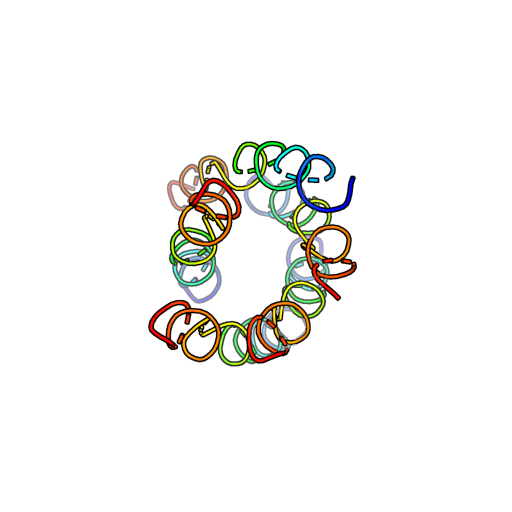 33.571 -5.172 43.141 1.00 29.20 4 ALA E N 1
ATOM 925 C CA . ALA E 1 5 ? 32.411 -6.077 43.223 1.00 29.47 4 ALA E CA 1
ATOM 926 C C . ALA E 1 5 ? 32.386 -6.718 44.620 1.00 28.99 4 ALA E C 1
ATOM 927 O O . ALA E 1 5 ? 31.313 -6.781 45.220 1.00 28.48 4 ALA E O 1
ATOM 929 N N . GLN E 1 6 ? 33.529 -7.186 45.118 1.00 30.01 5 GLN E N 1
ATOM 930 C CA . GLN E 1 6 ? 33.588 -7.873 46.424 1.00 30.75 5 GLN E CA 1
ATOM 931 C C . GLN E 1 6 ? 33.232 -6.900 47.544 1.00 27.15 5 GLN E C 1
ATOM 932 O O . GLN E 1 6 ? 32.438 -7.241 48.425 1.00 27.23 5 GLN E O 1
ATOM 944 N N . LEU E 1 8 ? 31.443 -4.252 47.405 1.00 22.76 7 LEU E N 1
ATOM 945 C CA . LEU E 1 8 ? 30.045 -3.883 47.326 1.00 20.89 7 LEU E CA 1
ATOM 946 C C . LEU E 1 8 ? 29.163 -5.037 47.790 1.00 20.15 7 LEU E C 1
ATOM 947 O O . LEU E 1 8 ? 28.105 -4.783 48.343 1.00 18.48 7 LEU E O 1
ATOM 952 N N . LYS E 1 9 ? 29.567 -6.275 47.557 1.00 22.16 8 LYS E N 1
ATOM 953 C CA . LYS E 1 9 ? 28.804 -7.441 48.064 1.00 23.12 8 LYS E CA 1
ATOM 954 C C . LYS E 1 9 ? 28.841 -7.444 49.581 1.00 22.30 8 LYS E C 1
ATOM 955 O O . LYS E 1 9 ? 27.814 -7.748 50.151 1.00 21.85 8 LYS E O 1
ATOM 961 N N . GLU E 1 10 ? 29.974 -7.124 50.200 1.00 20.66 9 GLU E N 1
ATOM 962 C CA . GLU E 1 10 ? 30.036 -7.095 51.684 1.00 20.22 9 GLU E CA 1
ATOM 963 C C . GLU E 1 10 ? 29.154 -5.942 52.187 1.00 18.62 9 GLU E C 1
ATOM 964 O O . GLU E 1 10 ? 28.531 -6.098 53.250 1.00 18.47 9 GLU E O 1
ATOM 970 N N . ILE E 1 11 ? 29.134 -4.801 51.485 1.00 18.18 10 ILE E N 1
ATOM 971 C CA . ILE E 1 11 ? 28.268 -3.665 51.878 1.00 17.79 10 ILE E CA 1
ATOM 972 C C . ILE E 1 11 ? 26.805 -4.108 51.801 1.00 16.88 10 ILE E C 1
ATOM 973 O O . ILE E 1 11 ? 26.039 -3.807 52.722 1.00 17.50 10 ILE E O 1
ATOM 978 N N . ALA E 1 12 ? 26.416 -4.760 50.730 1.00 16.90 11 ALA E N 1
ATOM 979 C CA . ALA E 1 12 ? 25.036 -5.280 50.559 1.00 17.83 11 ALA E CA 1
ATOM 980 C C . ALA E 1 12 ? 24.680 -6.216 51.721 1.00 17.89 11 ALA E C 1
ATOM 981 O O . ALA E 1 12 ? 23.587 -6.071 52.290 1.00 17.25 11 ALA E O 1
ATOM 983 N N . LYS E 1 13 ? 25.582 -7.108 52.107 1.00 18.05 12 LYS E N 1
ATOM 984 C CA . LYS E 1 13 ? 25.326 -8.047 53.229 1.00 19.14 12 LYS E CA 1
ATOM 985 C C . LYS E 1 13 ? 25.105 -7.239 54.495 1.00 17.77 12 LYS E C 1
ATOM 986 O O . LYS E 1 13 ? 24.180 -7.518 55.227 1.00 18.10 12 LYS E O 1
ATOM 998 N N . LEU E 1 15 ? 24.196 -4.210 54.965 1.00 14.65 14 LEU E N 1
ATOM 999 C CA . LEU E 1 15 ? 22.987 -3.418 54.982 1.00 13.31 14 LEU E CA 1
ATOM 1000 C C . LEU E 1 15 ? 21.769 -4.327 55.175 1.00 13.25 14 LEU E C 1
ATOM 1001 O O . LEU E 1 15 ? 20.802 -3.909 55.760 1.00 15.09 14 LEU E O 1
ATOM 1006 N N . LYS E 1 16 ? 21.776 -5.519 54.643 1.00 14.46 15 LYS E N 1
ATOM 1007 C CA . LYS E 1 16 ? 20.690 -6.519 54.868 1.00 15.74 15 LYS E CA 1
ATOM 1008 C C . LYS E 1 16 ? 20.573 -6.856 56.353 1.00 17.74 15 LYS E C 1
ATOM 1009 O O . LYS E 1 16 ? 19.448 -6.970 56.843 1.00 17.41 15 LYS E O 1
ATOM 1015 N N . GLU E 1 17 ? 21.682 -6.990 57.051 1.00 15.52 16 GLU E N 1
ATOM 1016 C CA . GLU E 1 17 ? 21.663 -7.299 58.514 1.00 16.74 16 GLU E CA 1
ATOM 1017 C C . GLU E 1 17 ? 21.173 -6.057 59.237 1.00 15.78 16 GLU E C 1
ATOM 1018 O O . GLU E 1 17 ? 20.488 -6.187 60.233 1.00 16.15 16 GLU E O 1
ATOM 1024 N N . ILE E 1 18 ? 21.550 -4.877 58.791 1.00 15.46 17 ILE E N 1
ATOM 1025 C CA . ILE E 1 18 ? 21.065 -3.605 59.386 1.00 14.43 17 ILE E CA 1
ATOM 1026 C C . ILE E 1 18 ? 19.545 -3.535 59.226 1.00 16.04 17 ILE E C 1
ATOM 1027 O O . ILE E 1 18 ? 18.850 -3.166 60.199 1.00 15.49 17 ILE E O 1
ATOM 1032 N N . ALA E 1 19 ? 19.014 -3.815 58.040 1.00 15.90 18 ALA E N 1
ATOM 1033 C CA . ALA E 1 19 ? 17.553 -3.808 57.800 1.00 16.34 18 ALA E CA 1
ATOM 1034 C C . ALA E 1 19 ? 16.886 -4.797 58.773 1.00 16.99 18 ALA E C 1
ATOM 1035 O O . ALA E 1 19 ? 15.911 -4.422 59.408 1.00 16.26 18 ALA E O 1
ATOM 1055 N N . LEU E 1 22 ? 16.933 -3.433 62.391 1.00 13.36 21 LEU E N 1
ATOM 1056 C CA . LEU E 1 22 ? 16.027 -2.298 62.554 1.00 14.63 21 LEU E CA 1
ATOM 1057 C C . LEU E 1 22 ? 14.574 -2.787 62.601 1.00 17.18 21 LEU E C 1
ATOM 1058 O O . LEU E 1 22 ? 13.772 -2.182 63.322 1.00 15.90 21 LEU E O 1
ATOM 1063 N N . LYS E 1 23 ? 14.208 -3.796 61.834 1.00 17.56 22 LYS E N 1
ATOM 1064 C CA . LYS E 1 23 ? 12.844 -4.376 61.927 1.00 19.02 22 LYS E CA 1
ATOM 1065 C C . LYS E 1 23 ? 12.610 -4.946 63.337 1.00 19.00 22 LYS E C 1
ATOM 1066 O O . LYS E 1 23 ? 11.500 -4.790 63.873 1.00 20.38 22 LYS E O 1
ATOM 1072 N N . GLU E 1 24 ? 13.617 -5.567 63.943 1.00 17.47 23 GLU E N 1
ATOM 1073 C CA . GLU E 1 24 ? 13.450 -6.113 65.310 1.00 18.38 23 GLU E CA 1
ATOM 1074 C C . GLU E 1 24 ? 13.347 -4.950 66.296 1.00 17.81 23 GLU E C 1
ATOM 1075 O O . GLU E 1 24 ? 12.634 -5.070 67.249 1.00 18.75 23 GLU E O 1
ATOM 1081 N N . ILE E 1 25 ? 14.078 -3.861 66.070 1.00 16.06 24 ILE E N 1
ATOM 1082 C CA . ILE E 1 25 ? 14.010 -2.651 66.948 1.00 16.64 24 ILE E CA 1
ATOM 1083 C C . ILE E 1 25 ? 12.595 -2.083 66.818 1.00 18.09 24 ILE E C 1
ATOM 1084 O O . ILE E 1 25 ? 11.992 -1.769 67.815 1.00 20.82 24 ILE E O 1
ATOM 1089 N N . ALA E 1 26 ? 12.063 -1.975 65.600 1.00 18.13 25 ALA E N 1
ATOM 1090 C CA . ALA E 1 26 ? 10.691 -1.465 65.401 1.00 19.32 25 ALA E CA 1
ATOM 1091 C C . ALA E 1 26 ? 9.707 -2.314 66.204 1.00 21.00 25 ALA E C 1
ATOM 1092 O O . ALA E 1 26 ? 8.824 -1.736 66.878 1.00 21.43 25 ALA E O 1
ATOM 1094 N N . GLN E 1 27 ? 9.840 -3.635 66.142 1.00 21.17 26 GLN E N 1
ATOM 1095 C CA . GLN E 1 27 ? 8.918 -4.567 66.829 1.00 24.68 26 GLN E CA 1
ATOM 1096 C C . GLN E 1 27 ? 9.018 -4.385 68.343 1.00 25.19 26 GLN E C 1
ATOM 1097 O O . GLN E 1 27 ? 7.986 -4.226 68.994 1.00 25.99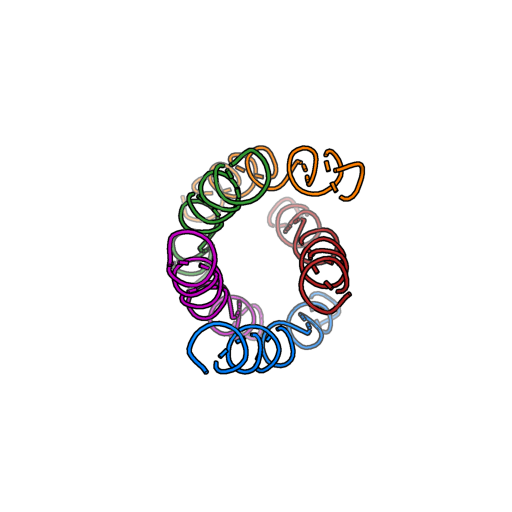 26 GLN E O 1
ATOM 1109 N N . LEU E 1 29 ? 9.907 -1.808 70.004 1.00 22.26 28 LEU E N 1
ATOM 1110 C CA . LEU E 1 29 ? 9.398 -0.507 70.437 1.00 23.58 28 LEU E CA 1
ATOM 1111 C C . LEU E 1 29 ? 7.869 -0.505 70.382 1.00 26.06 28 LEU E C 1
ATOM 1112 O O . LEU E 1 29 ? 7.280 0.151 71.224 1.00 30.26 28 LEU E O 1
ATOM 1117 N N . LYS E 1 30 ? 7.257 -1.265 69.463 1.00 27.74 29 LYS E N 1
ATOM 1118 C CA . LYS E 1 30 ? 5.786 -1.436 69.355 1.00 31.85 29 LYS E CA 1
ATOM 1119 C C . LYS E 1 30 ? 5.248 -2.270 70.527 1.00 34.76 29 LYS E C 1
ATOM 1120 O O . LYS E 1 30 ? 4.029 -2.119 70.818 1.00 39.03 29 LYS E O 1
ATOM 1126 N N . GLY E 1 31 ? 6.084 -3.092 71.176 1.00 36.90 30 GLY E N 1
ATOM 1127 C CA . GLY E 1 31 ? 5.732 -3.818 72.414 1.00 41.64 30 GLY E CA 1
ATOM 1128 C C . GLY E 1 31 ? 5.732 -2.909 73.641 1.00 47.05 30 GLY E C 1
ATOM 1129 O O . GLY E 1 31 ? 6.231 -1.767 73.577 1.00 48.50 30 GLY E O 1
#

Solvent-accessible surface area: 8004 Å² total

Radius of gyration: 15.59 Å; Cα contacts (8 Å, |Δi|>4): 96; chains: 5; bounding box: 40×22×47 Å

B-factor: mean 25.01, std 8.48, range [13.25, 57.85]

Secondary structure (P-SEA, 3-state):
ccccccccccccccccccccccccc/ccccccccccccccccccccccccc/cccccccccccccccccccccccc/ccccccccccccccccccccccccc/ccccccccccccccccccccccccc

Foldseek 3Di:
DVVVVVVVVVCVVVVPCPVVVVVVD/DVVVCVVVVVCVVVVPCVVVVCVVD/DVVVVVVVVVCVVVVVCVVVVCCD/DVVVCVVVVVCVVVVPCVVVVVVVD/DVVVVVVVVVCVVVVPCVVVVCVVD

Sequence (124 aa):
GEIAQLKEIAKLKEIALKEIAQLKGGEIAQLKEIAKLKEEIALKEIAQLKGGEIAQLKEIAKLKEIALKEIAQLKGEIAQLKEIAKLKEIALKEIAQLKGGEIAQLKEIAKLKEIALKEIAQLKG